Protein AF-A0A4Y2SM23-F1 (afdb_monomer)

Solvent-accessible surface area (backbone atoms only — not comparable to full-atom values): 6180 Å² total; per-residue (Å²): 129,84,57,63,94,64,66,60,68,58,55,53,53,50,40,52,48,38,36,73,77,69,72,46,74,78,87,82,58,66,71,40,37,69,61,48,51,28,48,50,51,57,48,46,41,63,73,67,66,67,50,56,69,57,54,45,40,48,50,20,48,50,44,70,75,32,62,69,55,41,53,50,44,40,75,71,65,81,42,93,76,70,55,38,81,61,50,96,86,43,50,78,75,32,55,68,30,54,53,40,59,69,76,104

Seconda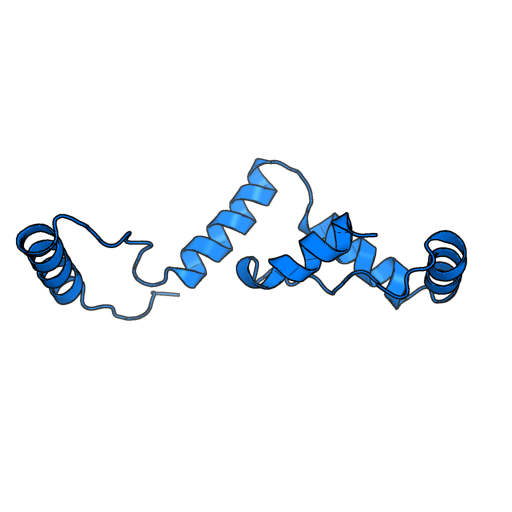ry structure (DSSP, 8-state):
-PPP---HHHHHHHHHHHHHHHS--PPP--TTHHHHHHHHHHHHHHHHT--HHHHHHHHHHHHHH-HHHHHHHHHHHS----PPPP-TT-GGGGHHHHHHHHH-

Mean predicted aligned error: 5.75 Å

pLDDT: mean 91.14, std 8.03, range [53.88, 97.75]

Radius of gyration: 20.45 Å; Cα contacts (8 Å, |Δi|>4): 81; chains: 1; bounding box: 41×28×54 Å

Foldseek 3Di:
DPAPPDDVVVQVVVQVVCCVPPVDGDDDCDSCNQQSVLVVVLVVCVVVVVCVLVVLQCQQCCVVVDVVVQVVCCVPPVDNQGADHDDSRRNVVCPVNVVSVVVD

Sequence (104 aa):
MDGPFVNWKLYELLQNDLKNQHNFQILCIGSCGLHILNNSFKLGEKATNWNINSILSSLYWLFKDAPVRREDLMKLSSSEKFPLKFCCHRWLENVPCAERAIEN

Organism: Araneus ventricosus (NCBI:txid182803)

Structure (mmCIF, N/CA/C/O backbone):
data_AF-A0A4Y2SM23-F1
#
_entry.id   AF-A0A4Y2SM23-F1
#
loop_
_atom_site.group_PDB
_atom_site.id
_atom_site.type_symbol
_atom_site.label_atom_id
_atom_site.l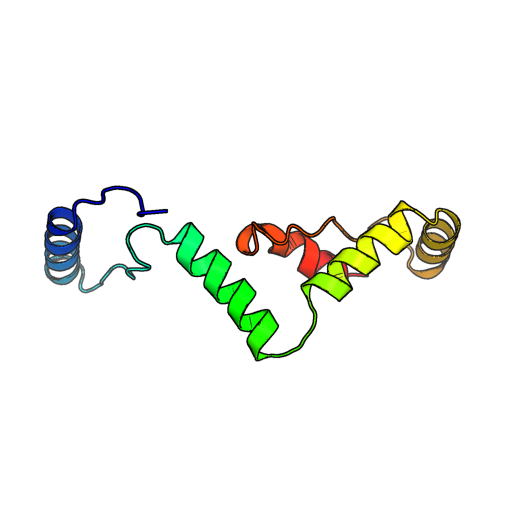abel_alt_id
_atom_site.label_comp_id
_atom_site.label_asym_id
_atom_site.label_entity_id
_atom_site.label_seq_id
_atom_site.pdbx_PDB_ins_code
_atom_site.Cartn_x
_atom_site.Cartn_y
_atom_site.Cartn_z
_atom_site.occupancy
_atom_site.B_iso_or_equiv
_atom_site.auth_seq_id
_atom_site.auth_comp_id
_atom_site.auth_asym_id
_atom_site.auth_atom_id
_atom_site.pdbx_PDB_model_num
ATOM 1 N N . MET A 1 1 ? 0.160 -13.152 13.907 1.00 53.88 1 MET A N 1
ATOM 2 C CA . MET A 1 1 ? 0.639 -12.138 14.862 1.00 53.88 1 MET A CA 1
ATOM 3 C C . MET A 1 1 ? -0.578 -11.636 15.588 1.00 53.88 1 MET A C 1
ATOM 5 O O . MET A 1 1 ? -1.437 -11.044 14.940 1.00 53.88 1 MET A O 1
ATOM 9 N N . ASP A 1 2 ? -0.673 -11.936 16.877 1.00 59.94 2 ASP A N 1
ATOM 10 C CA . ASP A 1 2 ? -1.678 -11.317 17.731 1.00 59.94 2 ASP A CA 1
ATOM 11 C C . ASP A 1 2 ? -1.411 -9.809 17.714 1.00 59.94 2 ASP A C 1
ATOM 13 O O . ASP A 1 2 ? -0.262 -9.372 17.825 1.00 59.94 2 ASP A O 1
ATOM 17 N N . GLY A 1 3 ? -2.443 -9.018 17.409 1.00 64.25 3 GLY A N 1
ATOM 18 C CA . GLY A 1 3 ? -2.324 -7.562 17.323 1.00 64.25 3 GLY A CA 1
ATOM 19 C C . GLY A 1 3 ? -1.821 -6.959 18.641 1.00 64.25 3 GLY A C 1
ATOM 20 O O . GLY A 1 3 ? -1.797 -7.648 19.663 1.00 64.25 3 GLY A O 1
ATOM 21 N N . PRO A 1 4 ? -1.435 -5.671 18.655 1.00 72.50 4 PRO A N 1
ATOM 22 C CA . PRO A 1 4 ? -1.054 -5.015 19.898 1.00 72.50 4 PRO A CA 1
ATOM 23 C C . PRO A 1 4 ? -2.169 -5.195 20.935 1.00 72.50 4 PRO A C 1
ATOM 25 O O . PRO A 1 4 ? -3.357 -5.214 20.597 1.00 72.50 4 PRO A O 1
ATOM 28 N N . PHE A 1 5 ? -1.780 -5.363 22.195 1.00 75.69 5 PHE A N 1
ATOM 29 C CA . PHE A 1 5 ? -2.718 -5.535 23.296 1.00 75.69 5 PHE A CA 1
ATOM 30 C C . PHE A 1 5 ? -3.435 -4.203 23.559 1.00 75.69 5 PHE A C 1
ATOM 32 O O . PHE A 1 5 ? -2.965 -3.358 24.319 1.00 75.69 5 PHE A O 1
ATOM 39 N N . VAL A 1 6 ? -4.543 -3.979 22.849 1.00 75.19 6 VAL A N 1
ATOM 40 C CA . VAL A 1 6 ? -5.349 -2.757 22.946 1.00 75.19 6 VAL A CA 1
ATOM 41 C C . VAL A 1 6 ? -6.383 -2.917 24.057 1.00 75.19 6 VAL A C 1
ATOM 43 O O . VAL A 1 6 ? -7.116 -3.904 24.104 1.00 75.19 6 VAL A O 1
ATOM 46 N N . ASN A 1 7 ? -6.477 -1.919 24.938 1.00 86.94 7 ASN A N 1
ATOM 47 C CA . ASN A 1 7 ? -7.524 -1.864 25.952 1.00 86.94 7 ASN A CA 1
ATOM 48 C C . ASN A 1 7 ? -8.862 -1.447 25.318 1.00 86.94 7 ASN A C 1
ATOM 50 O O . ASN A 1 7 ? -9.175 -0.260 25.201 1.00 86.94 7 ASN A O 1
ATOM 54 N N . TRP A 1 8 ? -9.668 -2.437 24.943 1.00 89.88 8 TRP A N 1
ATOM 55 C CA . TRP A 1 8 ? -11.001 -2.232 24.374 1.00 89.88 8 TRP A CA 1
ATOM 56 C C . TRP A 1 8 ? -11.952 -1.467 25.293 1.00 89.88 8 TRP A C 1
ATOM 58 O O . TRP A 1 8 ? -12.806 -0.729 24.804 1.00 89.88 8 TRP A O 1
ATOM 68 N N . LYS A 1 9 ? -11.763 -1.553 26.617 1.00 93.75 9 LYS A N 1
ATOM 69 C CA . LYS A 1 9 ? -12.622 -0.842 27.563 1.00 93.75 9 LYS A CA 1
ATOM 70 C C . LYS A 1 9 ? -12.477 0.671 27.441 1.00 93.75 9 LYS A C 1
ATOM 72 O O . LYS A 1 9 ? -13.473 1.385 27.506 1.00 93.75 9 LYS A O 1
ATOM 77 N N . LEU A 1 10 ? -11.252 1.159 27.236 1.00 92.94 10 LEU A N 1
ATOM 78 C CA . LEU A 1 10 ? -11.009 2.582 27.001 1.00 92.94 10 LEU A CA 1
ATOM 79 C C . LEU A 1 10 ? -11.688 3.049 25.708 1.00 92.94 10 LEU A C 1
ATOM 81 O O . LEU A 1 10 ? -12.328 4.096 25.707 1.00 92.94 10 LEU A O 1
ATOM 85 N N . TYR A 1 11 ? -11.584 2.262 24.632 1.00 92.00 11 TYR A N 1
ATOM 86 C CA . TYR A 1 11 ? -12.234 2.575 23.357 1.00 92.00 11 TYR A CA 1
ATOM 87 C C . TYR A 1 11 ? -13.759 2.686 23.503 1.00 92.00 11 TYR A C 1
ATOM 89 O O . TYR A 1 11 ? -14.343 3.658 23.034 1.00 92.00 11 TYR A O 1
ATOM 97 N N . GLU A 1 12 ? -14.404 1.743 24.195 1.00 94.75 12 GLU A N 1
ATOM 98 C CA . GLU A 1 12 ? -15.848 1.793 24.464 1.00 94.75 12 GLU A CA 1
ATOM 99 C C . GLU A 1 12 ? -16.257 3.038 25.256 1.00 94.75 12 GLU A C 1
ATOM 101 O O . GLU A 1 12 ? -17.229 3.707 24.906 1.00 94.75 12 GLU A O 1
ATOM 106 N N . LEU A 1 13 ? -15.521 3.347 26.329 1.00 96.88 13 LEU A N 1
ATOM 107 C CA . LEU A 1 13 ? -15.803 4.512 27.166 1.00 96.88 13 LEU A CA 1
ATOM 108 C C . LEU A 1 13 ? -15.664 5.809 26.363 1.00 96.88 13 LEU A C 1
ATOM 110 O O . LEU A 1 13 ? -16.559 6.649 26.418 1.00 96.88 13 LEU A O 1
ATOM 114 N N . LEU A 1 14 ? -14.602 5.929 25.563 1.00 94.88 14 LEU A N 1
ATOM 115 C CA . LEU A 1 14 ? -14.389 7.068 24.675 1.00 94.88 14 LEU A CA 1
ATOM 116 C C . LEU A 1 14 ? -15.504 7.189 23.626 1.00 94.88 14 LEU A C 1
ATOM 118 O O . LEU A 1 14 ? -16.027 8.276 23.416 1.00 94.88 14 LEU A O 1
ATOM 122 N N . GLN A 1 15 ? -15.906 6.087 22.988 1.00 96.12 15 GLN A N 1
ATOM 123 C CA . GLN A 1 15 ? -16.990 6.091 22.000 1.00 96.12 15 GLN A CA 1
ATOM 124 C C . GLN A 1 15 ? -18.322 6.554 22.584 1.00 96.12 15 GLN A C 1
ATOM 126 O O . GLN A 1 15 ? -19.061 7.288 21.927 1.00 96.12 15 GLN A O 1
ATOM 131 N N . ASN A 1 16 ? -18.636 6.121 23.806 1.00 97.06 16 ASN A N 1
ATOM 132 C CA . ASN A 1 16 ? -19.842 6.555 24.501 1.00 97.06 16 ASN A CA 1
ATOM 133 C C . ASN A 1 16 ? -19.785 8.051 24.821 1.00 97.06 16 ASN A C 1
ATOM 135 O O . ASN A 1 16 ? -20.766 8.754 24.597 1.00 97.06 16 ASN A O 1
ATOM 139 N N . ASP A 1 17 ? -18.639 8.541 25.293 1.00 97.62 17 ASP A N 1
ATOM 140 C CA . ASP A 1 17 ? -18.457 9.955 25.610 1.00 97.62 17 ASP A CA 1
ATOM 141 C C . ASP A 1 17 ? -18.575 10.845 24.362 1.00 97.62 17 ASP A C 1
ATOM 143 O O . ASP A 1 17 ? -19.379 11.774 24.342 1.00 97.62 17 ASP A O 1
ATOM 147 N N . LEU A 1 18 ? -17.894 10.491 23.266 1.00 97.62 18 LEU A N 1
ATOM 148 C CA . LEU A 1 18 ? -17.976 11.214 21.990 1.00 97.62 18 LEU A CA 1
ATOM 149 C C . LEU A 1 18 ? -19.397 11.240 21.422 1.00 97.62 18 LEU A C 1
ATOM 151 O O . LEU A 1 18 ? -19.858 12.276 20.936 1.00 97.62 18 LEU A O 1
ATOM 155 N N . LYS A 1 19 ? -20.123 10.123 21.520 1.00 97.19 19 LYS A N 1
ATOM 156 C CA . LYS A 1 19 ? -21.519 10.058 21.083 1.00 97.19 19 LYS A CA 1
ATOM 157 C C . LYS A 1 19 ? -22.409 10.971 21.927 1.00 97.19 19 LYS A C 1
ATOM 159 O O . LYS A 1 19 ? -23.257 11.662 21.370 1.00 97.19 19 LYS A O 1
ATOM 164 N N . ASN A 1 20 ? -22.204 10.998 23.241 1.00 97.44 20 ASN A N 1
ATOM 165 C CA . ASN A 1 20 ? -23.020 11.787 24.161 1.00 97.44 20 ASN A CA 1
ATOM 166 C C . ASN A 1 20 ? -22.721 13.292 24.079 1.00 97.44 20 ASN A C 1
ATOM 168 O O . ASN A 1 20 ? -23.646 14.095 24.139 1.00 97.44 20 ASN A O 1
ATOM 172 N N . GLN A 1 21 ? -21.449 13.676 23.943 1.00 97.69 21 GLN A N 1
ATOM 173 C CA . GLN A 1 21 ? -21.022 15.079 23.964 1.00 97.69 21 GLN A CA 1
ATOM 174 C C . GLN A 1 21 ? -21.036 15.739 22.582 1.00 97.69 21 GLN A C 1
ATOM 176 O O . GLN A 1 21 ? -21.264 16.943 22.470 1.00 97.69 21 GLN A O 1
ATOM 181 N N . HIS A 1 22 ? -20.771 14.968 21.526 1.00 96.50 22 HIS A N 1
ATOM 182 C CA . HIS A 1 22 ? -20.511 15.507 20.189 1.00 96.50 22 HIS A CA 1
ATOM 183 C C . HIS A 1 22 ? -21.317 14.828 19.074 1.00 96.50 22 HIS A C 1
ATOM 185 O O . HIS A 1 22 ? -21.199 15.230 17.918 1.00 96.50 22 HIS A O 1
ATOM 191 N N . ASN A 1 23 ? -22.140 13.822 19.395 1.00 96.44 23 ASN A N 1
ATOM 192 C CA . ASN A 1 23 ? -22.987 13.092 18.445 1.00 96.44 23 ASN A CA 1
ATOM 193 C C . ASN A 1 23 ? -22.224 12.501 17.238 1.00 96.44 23 ASN A C 1
ATOM 195 O O . ASN A 1 23 ? -22.754 12.422 16.130 1.00 96.44 23 ASN A O 1
ATOM 199 N N . PHE A 1 24 ? -20.977 12.063 17.444 1.00 96.31 24 PHE A N 1
ATOM 200 C CA . PHE A 1 24 ? -20.222 11.293 16.451 1.00 96.31 24 PHE A CA 1
ATOM 201 C C . PHE A 1 24 ? -19.535 10.080 17.082 1.00 96.31 24 PHE A C 1
ATOM 203 O O . PHE A 1 24 ? 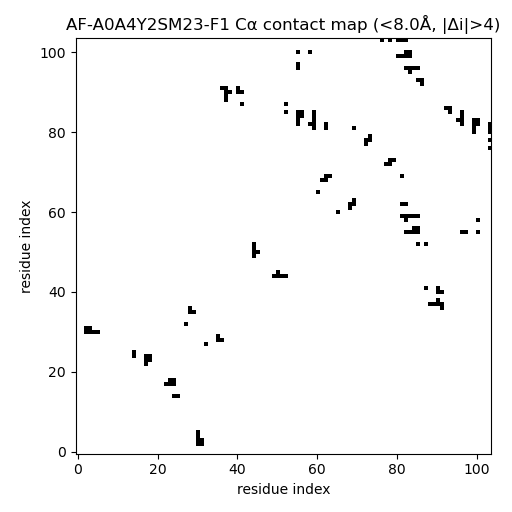-19.445 9.951 18.302 1.00 96.31 24 PHE A O 1
ATOM 210 N N . GLN A 1 25 ? -19.058 9.169 16.233 1.00 95.81 25 GLN A N 1
ATOM 211 C CA . GLN A 1 25 ? -18.330 7.969 16.634 1.00 95.81 25 GLN A CA 1
ATOM 212 C C . GLN A 1 25 ? -17.079 7.788 15.770 1.00 95.81 25 GLN A C 1
ATOM 214 O O . GLN A 1 25 ? -17.081 8.089 14.578 1.00 95.81 25 GLN A O 1
ATOM 219 N N . ILE A 1 26 ? -16.016 7.258 16.368 1.00 92.62 26 ILE A N 1
ATOM 220 C CA . ILE A 1 26 ? -14.778 6.878 15.689 1.00 92.62 26 ILE A CA 1
ATOM 221 C C . ILE A 1 26 ? -14.973 5.521 15.008 1.00 92.62 26 ILE A C 1
ATOM 223 O O . ILE A 1 26 ? -15.412 4.556 15.640 1.00 92.62 26 ILE A O 1
ATOM 227 N N . LEU A 1 27 ? -14.583 5.417 13.738 1.00 91.69 27 LEU A N 1
ATOM 228 C CA . LEU A 1 27 ? -14.540 4.147 13.016 1.00 91.69 27 LEU A CA 1
ATOM 229 C C . LEU A 1 27 ? -13.512 3.196 13.656 1.00 91.69 27 LEU A C 1
ATOM 231 O O . LEU A 1 27 ? -12.316 3.487 13.677 1.00 91.69 27 LEU A O 1
ATOM 235 N N . CYS A 1 28 ? -13.963 2.038 14.149 1.00 90.00 28 CYS A N 1
ATOM 236 C CA . CYS A 1 28 ? -13.059 0.975 14.583 1.00 90.00 28 CYS A CA 1
ATOM 237 C C . CYS A 1 28 ? -12.595 0.152 13.384 1.00 90.00 28 CYS A C 1
ATOM 239 O O . CYS A 1 28 ? -13.415 -0.455 12.699 1.00 90.00 28 CYS A O 1
ATOM 241 N N . ILE A 1 29 ? -11.283 0.053 13.184 1.00 89.69 29 ILE A N 1
ATOM 242 C CA . ILE A 1 29 ? -1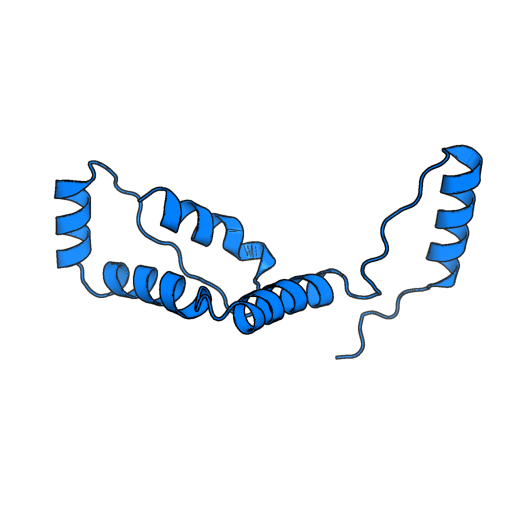0.678 -0.805 12.153 1.00 89.69 29 ILE A CA 1
ATOM 243 C C . ILE A 1 29 ? -9.929 -1.974 12.821 1.00 89.69 29 ILE A C 1
ATOM 245 O O . ILE A 1 29 ? -9.005 -2.540 12.256 1.00 89.69 29 ILE A O 1
ATOM 249 N N . GLY A 1 30 ? -10.305 -2.337 14.052 1.00 88.12 30 GLY A N 1
ATOM 250 C CA . GLY A 1 30 ? -9.663 -3.391 14.841 1.00 88.12 30 GLY A CA 1
ATOM 251 C C . GLY A 1 30 ? -8.425 -2.933 15.624 1.00 88.12 30 GLY A C 1
ATOM 252 O O . GLY A 1 30 ? -7.978 -1.792 15.518 1.00 88.12 30 GLY A O 1
ATOM 253 N N . SER A 1 31 ? -7.847 -3.845 16.416 1.00 87.25 31 SER A N 1
ATOM 254 C CA . SER A 1 31 ? -6.674 -3.567 17.267 1.00 87.25 31 SER A CA 1
ATOM 255 C C . SER A 1 31 ? -5.405 -3.268 16.469 1.00 87.25 31 SER A C 1
ATOM 257 O O . SER A 1 31 ? -4.493 -2.618 16.970 1.00 87.25 31 SER A O 1
ATOM 259 N N . CYS A 1 32 ? -5.338 -3.723 15.217 1.00 89.31 32 CYS A N 1
ATOM 260 C CA . CYS A 1 32 ? -4.230 -3.450 14.315 1.00 89.31 32 CYS A CA 1
ATOM 261 C C . CYS A 1 32 ? -4.732 -2.957 12.956 1.00 89.31 32 CYS A C 1
ATOM 263 O O . CYS A 1 32 ? -4.560 -3.626 11.934 1.00 89.31 32 CYS A O 1
ATOM 265 N N . GLY A 1 33 ? -5.361 -1.777 12.955 1.00 88.31 33 GLY A N 1
ATOM 266 C CA . GLY A 1 33 ? -5.963 -1.180 11.759 1.00 88.31 33 GLY A CA 1
ATOM 267 C C . GLY A 1 33 ? -5.028 -1.140 10.549 1.00 88.31 33 GLY A C 1
ATOM 268 O O . GLY A 1 33 ? -5.459 -1.439 9.441 1.00 88.31 33 GLY A O 1
ATOM 269 N N . LEU A 1 34 ? -3.729 -0.893 10.757 1.00 89.06 34 LEU A N 1
ATOM 270 C CA . LEU A 1 34 ? -2.736 -0.911 9.679 1.00 89.06 34 LEU A CA 1
ATOM 271 C C . LEU A 1 34 ? -2.628 -2.287 8.995 1.00 89.06 34 LEU A C 1
ATOM 273 O O . LEU A 1 34 ? -2.616 -2.363 7.768 1.00 89.06 34 LEU A O 1
ATOM 277 N N . HIS A 1 35 ? -2.571 -3.380 9.765 1.00 89.75 35 HIS A N 1
ATOM 278 C CA . HIS A 1 35 ? -2.538 -4.733 9.199 1.00 89.75 35 HIS A CA 1
ATOM 279 C C . HIS A 1 35 ? -3.860 -5.095 8.526 1.00 89.75 35 HIS A C 1
ATOM 281 O O . HIS A 1 35 ? -3.845 -5.696 7.453 1.00 89.75 35 HIS A O 1
ATOM 287 N N . ILE A 1 36 ? -4.989 -4.724 9.136 1.00 91.81 36 ILE A N 1
ATOM 288 C CA . ILE A 1 36 ? 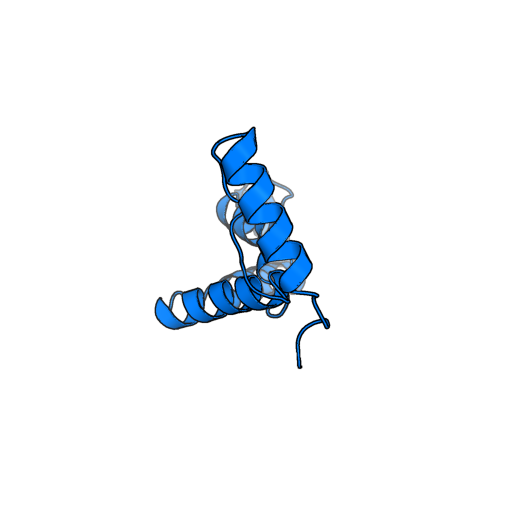-6.318 -4.990 8.580 1.00 91.81 36 ILE A CA 1
ATOM 289 C C . ILE A 1 36 ? -6.460 -4.301 7.225 1.00 91.81 36 ILE A C 1
ATOM 291 O O . ILE A 1 36 ? -6.733 -4.972 6.238 1.00 91.81 36 ILE A O 1
ATOM 295 N N . LEU A 1 37 ? -6.166 -3.004 7.142 1.00 93.19 37 LEU A N 1
ATOM 296 C CA . LEU A 1 37 ? -6.245 -2.256 5.891 1.00 93.19 37 LEU A CA 1
ATOM 297 C C . LEU A 1 37 ? -5.263 -2.776 4.834 1.00 93.19 37 LEU A C 1
ATOM 299 O O . LEU A 1 37 ? -5.677 -3.019 3.704 1.00 93.19 37 LEU A O 1
ATOM 303 N N . ASN A 1 38 ? -3.993 -3.020 5.185 1.00 92.56 38 ASN A N 1
ATOM 304 C CA . ASN A 1 38 ? -3.022 -3.588 4.239 1.00 92.56 38 ASN A CA 1
ATOM 305 C C . ASN A 1 38 ? -3.503 -4.926 3.654 1.00 92.56 38 ASN A C 1
ATOM 307 O O . ASN A 1 38 ? -3.389 -5.156 2.448 1.00 92.56 38 ASN A O 1
ATOM 311 N N . ASN A 1 39 ? -4.071 -5.798 4.490 1.00 91.75 39 ASN A N 1
ATOM 312 C CA . ASN A 1 39 ? -4.627 -7.067 4.034 1.00 91.75 39 ASN A CA 1
ATOM 313 C C . ASN A 1 39 ? -5.904 -6.881 3.212 1.00 91.75 39 ASN A C 1
ATOM 315 O O . ASN A 1 39 ? -6.080 -7.607 2.238 1.00 91.75 39 ASN A O 1
ATOM 319 N N . SER A 1 40 ? -6.760 -5.911 3.541 1.00 93.88 40 SER A N 1
ATOM 320 C CA . SER A 1 40 ? -7.953 -5.596 2.749 1.00 93.88 40 SER A CA 1
ATOM 321 C C . SER A 1 40 ? -7.596 -5.208 1.315 1.00 93.88 40 SER A C 1
ATOM 323 O O . SER A 1 40 ? -8.200 -5.733 0.386 1.00 93.88 40 SER A O 1
ATOM 325 N N . PHE A 1 41 ? -6.574 -4.371 1.106 1.00 94.12 41 PHE A N 1
ATOM 326 C CA . PHE A 1 41 ? -6.100 -4.028 -0.243 1.00 94.12 41 PHE A CA 1
ATOM 327 C C . PHE A 1 41 ? -5.521 -5.237 -0.983 1.00 94.12 41 PHE A C 1
ATOM 329 O O . PHE A 1 41 ? -5.878 -5.482 -2.135 1.00 94.12 41 PHE A O 1
ATOM 336 N N . LYS A 1 42 ? -4.683 -6.036 -0.311 1.00 92.94 42 LYS A N 1
ATOM 337 C CA . LYS A 1 42 ? -4.135 -7.278 -0.877 1.00 92.94 42 LYS A CA 1
ATOM 338 C C . LYS A 1 42 ? -5.238 -8.255 -1.298 1.00 92.94 42 LYS A C 1
ATOM 340 O O . LYS A 1 42 ? -5.157 -8.868 -2.358 1.00 92.94 42 LYS A O 1
ATOM 345 N N . LEU A 1 43 ? -6.256 -8.430 -0.457 1.00 94.69 43 LEU A N 1
ATOM 346 C CA . LEU A 1 43 ? -7.403 -9.286 -0.754 1.00 94.69 43 LEU A CA 1
ATOM 347 C C . LEU A 1 43 ? -8.263 -8.700 -1.871 1.00 94.69 43 LEU A C 1
ATOM 349 O O . LEU A 1 43 ? -8.734 -9.460 -2.707 1.00 94.69 43 LEU A O 1
ATOM 353 N N . GLY A 1 44 ? -8.425 -7.377 -1.908 1.00 95.38 44 GLY A N 1
ATOM 354 C CA . GLY A 1 44 ? -9.110 -6.672 -2.985 1.00 95.38 44 GLY A CA 1
ATOM 355 C C . GLY A 1 44 ? -8.468 -6.947 -4.341 1.00 95.38 44 GLY A C 1
ATOM 356 O O . GLY A 1 44 ? -9.164 -7.362 -5.258 1.00 95.38 44 GLY A O 1
ATOM 357 N N . GLU A 1 45 ? -7.143 -6.820 -4.451 1.00 94.56 45 GLU A N 1
ATOM 358 C CA . GLU A 1 45 ? -6.422 -7.132 -5.693 1.00 94.56 45 GLU A CA 1
ATOM 359 C C . GLU A 1 45 ? -6.608 -8.587 -6.140 1.00 94.56 45 GLU A C 1
ATOM 361 O O . GLU A 1 45 ? -6.858 -8.849 -7.318 1.00 94.56 45 GLU A O 1
ATOM 366 N N . LYS A 1 46 ? -6.564 -9.529 -5.193 1.00 94.19 46 LYS A N 1
ATOM 367 C CA . LYS A 1 46 ? -6.826 -10.941 -5.480 1.00 94.19 46 LYS A CA 1
ATOM 368 C C . LYS A 1 46 ? -8.274 -11.179 -5.915 1.00 94.19 46 LYS A C 1
ATOM 370 O O . LYS A 1 46 ? -8.517 -11.983 -6.804 1.00 94.19 46 LYS A O 1
ATOM 375 N N . ALA A 1 47 ? -9.237 -10.518 -5.278 1.00 97.75 47 ALA A N 1
ATOM 376 C CA . ALA A 1 47 ? -10.656 -10.685 -5.576 1.00 97.75 47 ALA A CA 1
ATOM 377 C C . ALA A 1 47 ? -11.026 -10.126 -6.956 1.00 97.75 47 ALA A C 1
ATOM 379 O O . ALA A 1 47 ? -11.895 -10.677 -7.627 1.00 97.75 47 ALA A O 1
ATOM 380 N N . THR A 1 48 ? -10.362 -9.054 -7.389 1.00 96.44 48 THR A N 1
ATOM 381 C CA . THR A 1 48 ? -10.607 -8.442 -8.697 1.00 96.44 48 THR A CA 1
ATOM 382 C C . THR A 1 48 ? -9.812 -9.085 -9.831 1.00 96.44 48 THR A C 1
ATOM 384 O O . THR A 1 48 ? -10.123 -8.836 -10.994 1.00 96.44 48 THR A O 1
ATOM 387 N N . ASN A 1 49 ? -8.796 -9.903 -9.525 1.00 95.81 49 ASN A N 1
ATOM 388 C CA . ASN A 1 49 ? -7.837 -10.447 -10.496 1.00 95.81 49 ASN A CA 1
ATOM 389 C C . ASN A 1 49 ? -7.158 -9.364 -11.357 1.00 95.81 49 ASN A C 1
ATOM 391 O O . ASN A 1 49 ? -6.727 -9.628 -12.479 1.00 95.81 49 ASN A O 1
ATOM 395 N N . TRP A 1 50 ? -7.048 -8.133 -10.849 1.00 93.69 50 TRP A N 1
ATOM 396 C CA . TRP A 1 50 ? -6.453 -7.022 -11.601 1.00 93.69 50 TRP A CA 1
ATOM 397 C C . TRP A 1 50 ? -4.930 -7.120 -11.734 1.00 93.69 50 TRP A C 1
ATOM 399 O O . TRP A 1 50 ? -4.344 -6.360 -12.499 1.00 93.69 50 TRP A O 1
ATOM 409 N N . ASN A 1 51 ? -4.277 -8.042 -11.016 1.00 94.38 51 ASN A N 1
ATOM 410 C CA . ASN A 1 51 ? -2.826 -8.255 -11.062 1.00 94.38 51 ASN A CA 1
ATOM 411 C C . ASN A 1 51 ? -2.013 -6.969 -10.816 1.00 94.38 51 ASN A C 1
ATOM 413 O O . ASN A 1 51 ? -0.930 -6.790 -11.382 1.00 94.38 51 ASN A O 1
ATOM 417 N N . ILE A 1 52 ? -2.522 -6.063 -9.971 1.00 94.44 52 ILE A N 1
ATOM 418 C CA . ILE A 1 52 ? -1.938 -4.730 -9.740 1.00 94.44 52 ILE A CA 1
ATOM 419 C C . ILE A 1 52 ? -0.483 -4.858 -9.287 1.00 94.44 52 ILE A C 1
ATOM 421 O O . ILE A 1 52 ? 0.389 -4.142 -9.776 1.00 94.44 52 ILE A O 1
ATOM 425 N N . ASN A 1 53 ? -0.204 -5.809 -8.389 1.00 94.50 53 ASN A N 1
ATOM 426 C CA . ASN A 1 53 ? 1.150 -6.061 -7.903 1.00 94.50 53 ASN A CA 1
ATOM 427 C C . ASN A 1 53 ? 2.102 -6.410 -9.059 1.00 94.50 53 ASN A C 1
ATOM 429 O O . ASN A 1 53 ? 3.206 -5.868 -9.135 1.00 94.50 53 ASN A O 1
ATOM 433 N N . SER A 1 54 ? 1.665 -7.280 -9.975 1.00 95.81 54 SER A N 1
ATOM 434 C CA . SER A 1 54 ? 2.464 -7.662 -11.140 1.00 95.81 54 SER A CA 1
ATOM 435 C C . SER A 1 54 ? 2.706 -6.466 -12.051 1.00 95.81 54 SER A C 1
ATOM 437 O O . SER A 1 54 ? 3.849 -6.203 -12.401 1.00 95.81 54 SER A O 1
ATOM 439 N N . ILE A 1 55 ? 1.657 -5.717 -12.398 1.00 95.50 55 ILE A N 1
ATOM 440 C CA . ILE A 1 55 ? 1.747 -4.583 -13.326 1.00 95.50 55 ILE A CA 1
ATOM 441 C C . ILE A 1 55 ? 2.711 -3.520 -12.789 1.00 95.50 55 ILE A C 1
ATOM 443 O O . ILE A 1 55 ? 3.668 -3.155 -13.471 1.00 95.50 55 ILE A O 1
ATOM 447 N N . LEU A 1 56 ? 2.511 -3.063 -11.549 1.00 96.06 56 LEU A N 1
ATOM 448 C CA . LEU A 1 56 ? 3.336 -2.009 -10.951 1.00 96.06 56 LEU A CA 1
ATOM 449 C C . LEU A 1 56 ? 4.788 -2.460 -10.740 1.00 96.06 56 LEU A C 1
ATOM 451 O O . LEU A 1 56 ? 5.723 -1.697 -10.992 1.00 96.06 56 LEU A O 1
ATOM 455 N N . SER A 1 57 ? 4.996 -3.715 -10.329 1.00 96.38 57 SER A N 1
ATOM 456 C CA . SER A 1 57 ? 6.344 -4.271 -10.172 1.00 96.38 57 SER A CA 1
ATOM 457 C C . SER A 1 57 ? 7.064 -4.393 -11.516 1.00 96.38 57 SER A C 1
ATOM 459 O O . SER A 1 57 ? 8.224 -3.998 -11.626 1.00 96.38 57 SER A O 1
ATOM 461 N N . SER A 1 58 ? 6.385 -4.905 -12.544 1.00 96.50 58 SER A N 1
AT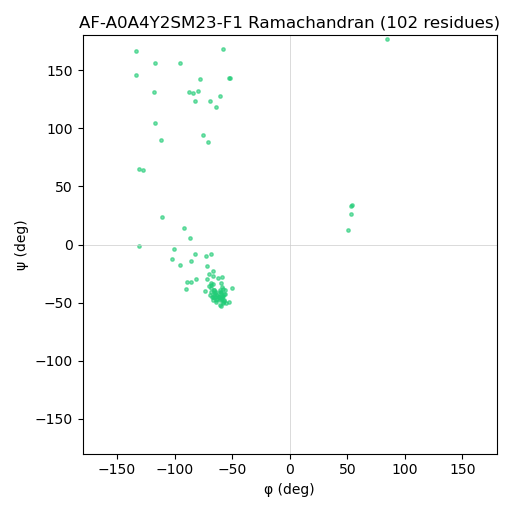OM 462 C CA . SER A 1 58 ? 6.944 -5.056 -13.889 1.00 96.50 58 SER A CA 1
ATOM 463 C C . SER A 1 58 ? 7.281 -3.711 -14.522 1.00 96.50 58 SER A C 1
ATOM 465 O O . SER A 1 58 ? 8.350 -3.588 -15.112 1.00 96.50 58 SER A O 1
ATOM 467 N N . LEU A 1 59 ? 6.429 -2.693 -14.359 1.00 94.94 59 LEU A N 1
ATOM 468 C CA . LEU A 1 59 ? 6.712 -1.334 -14.827 1.00 94.94 59 LEU A CA 1
ATOM 469 C C . LEU A 1 59 ? 8.011 -0.796 -14.221 1.00 94.94 59 LEU A C 1
ATOM 471 O O . LEU A 1 59 ? 8.880 -0.326 -14.948 1.00 94.94 59 LEU A O 1
ATOM 475 N N . TYR A 1 60 ? 8.181 -0.910 -12.902 1.00 96.00 60 TYR A N 1
ATOM 476 C CA . TYR A 1 60 ? 9.412 -0.475 -12.243 1.00 96.00 60 TYR A CA 1
ATOM 477 C C . TYR A 1 60 ? 10.651 -1.187 -12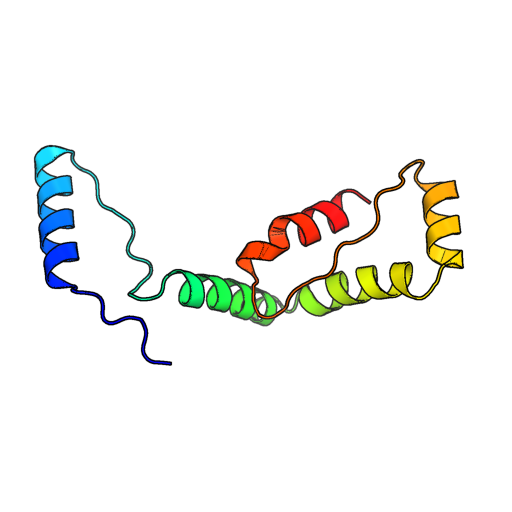.793 1.00 96.00 60 TYR A C 1
ATOM 479 O O . TYR A 1 60 ? 11.621 -0.524 -13.160 1.00 96.00 60 TYR A O 1
ATOM 487 N N . TRP A 1 61 ? 10.627 -2.519 -12.873 1.00 96.69 61 TRP A N 1
ATOM 488 C CA . TRP A 1 61 ? 11.785 -3.288 -13.332 1.00 96.69 61 TRP A CA 1
ATOM 489 C C . TRP A 1 61 ? 12.093 -3.072 -14.814 1.00 96.69 61 TRP A C 1
ATOM 491 O O . TRP A 1 61 ? 13.264 -2.978 -15.168 1.00 96.69 61 TRP A O 1
ATOM 501 N N . LEU A 1 62 ? 11.073 -2.885 -15.659 1.00 95.50 62 LEU A N 1
ATOM 502 C CA . LEU A 1 62 ? 11.254 -2.565 -17.075 1.00 95.50 62 LEU A CA 1
ATOM 503 C C . LEU A 1 62 ? 12.129 -1.323 -17.256 1.00 95.50 62 LEU A C 1
ATOM 505 O O . LEU A 1 62 ? 13.091 -1.357 -18.015 1.00 95.50 62 LEU A O 1
ATOM 509 N N . PHE A 1 63 ? 11.819 -0.236 -16.553 1.00 93.56 63 PHE A N 1
ATOM 510 C CA . PHE A 1 63 ? 12.595 0.997 -16.678 1.00 93.56 63 PHE A CA 1
ATOM 511 C C . PHE A 1 63 ? 13.869 0.973 -15.844 1.00 93.56 63 PHE A C 1
ATOM 513 O O . PHE A 1 63 ? 14.852 1.592 -16.227 1.00 93.56 63 PHE A O 1
ATOM 520 N N . LYS A 1 64 ? 13.901 0.260 -14.720 1.00 94.69 64 LYS A N 1
ATOM 521 C CA . LYS A 1 64 ? 15.117 0.163 -13.915 1.00 94.69 64 LYS A CA 1
ATOM 522 C C . LYS A 1 64 ? 16.227 -0.618 -14.616 1.00 94.69 64 LYS A C 1
ATOM 524 O O . LYS A 1 64 ? 17.367 -0.161 -14.596 1.00 94.69 64 LYS A O 1
ATOM 529 N N . ASP A 1 65 ? 15.894 -1.759 -15.213 1.00 96.31 65 ASP A N 1
ATOM 530 C CA . ASP A 1 65 ? 16.887 -2.697 -15.742 1.00 96.31 65 ASP A CA 1
ATOM 531 C C . ASP A 1 65 ? 17.154 -2.492 -17.242 1.00 96.31 65 ASP A C 1
ATOM 533 O O . ASP A 1 65 ? 18.192 -2.924 -17.740 1.00 96.31 65 ASP A O 1
ATOM 537 N N . ALA A 1 66 ? 16.268 -1.799 -17.970 1.00 95.25 66 ALA A N 1
ATOM 538 C CA . ALA A 1 66 ? 16.464 -1.480 -19.383 1.00 95.25 66 ALA A CA 1
ATOM 539 C C . ALA A 1 66 ? 16.687 0.034 -19.596 1.00 95.25 66 ALA A C 1
ATOM 541 O O . ALA A 1 66 ? 15.727 0.772 -19.843 1.00 95.25 66 ALA A O 1
ATOM 542 N N . PRO A 1 67 ? 17.944 0.527 -19.568 1.00 93.00 67 PRO A N 1
ATOM 543 C CA . PRO A 1 67 ? 18.242 1.951 -19.748 1.00 93.00 67 PRO A CA 1
ATOM 544 C C . PRO A 1 67 ? 17.766 2.489 -21.104 1.00 93.00 67 PRO A C 1
ATOM 546 O O . PRO A 1 67 ? 17.274 3.611 -21.165 1.00 93.00 67 PRO A O 1
ATOM 549 N N . VAL A 1 68 ? 17.799 1.662 -22.157 1.00 94.69 68 VAL A N 1
ATOM 550 C CA . VAL A 1 68 ? 17.251 2.013 -23.481 1.00 94.69 68 VAL A CA 1
ATOM 551 C C . VAL A 1 68 ? 15.765 2.378 -23.399 1.00 94.69 68 VAL A C 1
ATOM 553 O O . VAL A 1 68 ? 15.331 3.344 -24.009 1.00 94.69 68 VAL A O 1
ATOM 556 N N . ARG A 1 69 ? 14.982 1.675 -22.567 1.00 92.88 69 ARG A N 1
ATOM 557 C CA . ARG A 1 69 ? 13.547 1.953 -22.407 1.00 92.88 69 ARG A CA 1
ATOM 558 C C . ARG A 1 69 ? 13.303 3.253 -21.653 1.00 92.88 69 ARG A C 1
ATOM 560 O O . ARG A 1 69 ? 12.296 3.911 -21.894 1.00 92.88 69 ARG A O 1
ATOM 567 N N . ARG A 1 70 ? 14.212 3.638 -20.749 1.00 92.50 70 ARG A N 1
ATOM 568 C CA . ARG A 1 70 ? 14.159 4.960 -20.106 1.00 92.50 70 ARG A CA 1
ATOM 569 C C . ARG A 1 70 ? 14.419 6.064 -21.114 1.00 92.50 70 ARG A C 1
ATOM 571 O O . ARG A 1 70 ? 13.694 7.050 -21.105 1.00 92.50 70 ARG A O 1
ATOM 578 N N . GLU A 1 71 ? 15.428 5.886 -21.961 1.00 92.69 71 GLU A N 1
ATOM 579 C CA . GLU A 1 71 ? 15.754 6.844 -23.014 1.00 92.69 71 GLU A CA 1
ATOM 580 C C . GLU A 1 71 ? 14.586 7.005 -23.996 1.00 92.69 71 GLU A C 1
ATOM 582 O O . GLU A 1 71 ? 14.200 8.132 -24.300 1.00 92.69 71 GLU A O 1
ATOM 587 N N . ASP A 1 72 ? 13.972 5.896 -24.421 1.00 92.38 72 ASP A N 1
ATOM 588 C CA . ASP A 1 72 ? 12.772 5.909 -25.263 1.00 92.38 72 ASP A CA 1
ATOM 589 C C . ASP A 1 72 ? 11.630 6.693 -24.601 1.00 92.38 72 ASP A C 1
ATOM 591 O O . ASP A 1 72 ? 11.031 7.563 -25.232 1.00 92.38 72 ASP A O 1
ATOM 595 N N . LEU A 1 73 ? 11.350 6.429 -23.318 1.00 89.00 73 LEU A N 1
ATOM 596 C CA . LEU A 1 73 ? 10.304 7.138 -22.580 1.00 89.00 73 LEU A CA 1
ATOM 597 C C . LEU A 1 73 ? 10.593 8.639 -22.505 1.00 89.00 73 LEU A C 1
ATOM 599 O O . LEU A 1 73 ? 9.713 9.428 -22.824 1.00 89.00 73 LEU A O 1
ATOM 603 N N . MET A 1 74 ? 11.816 9.041 -22.151 1.00 90.12 74 MET A N 1
ATOM 604 C CA . MET A 1 74 ? 12.192 10.458 -22.059 1.00 90.12 74 MET A CA 1
ATOM 605 C C . MET A 1 74 ? 12.041 11.186 -23.400 1.00 90.12 74 MET A C 1
ATOM 607 O O . MET A 1 74 ? 11.579 12.325 -23.431 1.00 90.12 74 MET A O 1
ATOM 611 N N . LYS A 1 75 ? 12.396 10.526 -24.511 1.00 90.50 75 LYS A N 1
ATOM 612 C CA . LYS A 1 75 ? 12.227 11.079 -25.865 1.00 90.50 75 LYS A CA 1
ATOM 613 C C . LYS A 1 75 ? 10.757 11.249 -26.248 1.00 90.50 75 LYS A C 1
ATOM 615 O O . LYS A 1 75 ? 10.435 12.179 -26.981 1.00 90.50 75 LYS A O 1
ATOM 620 N N . LEU A 1 76 ? 9.886 10.351 -25.786 1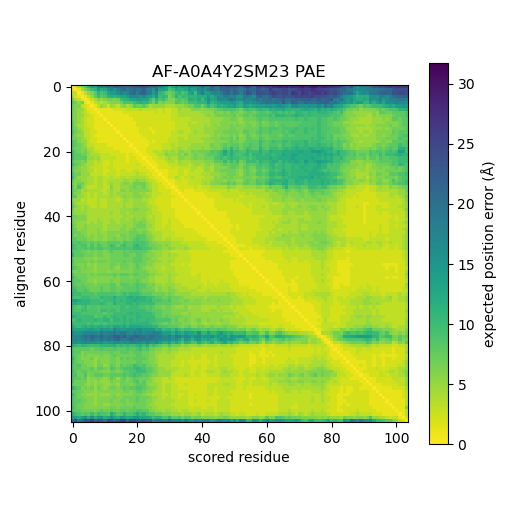.00 88.25 76 LEU A N 1
ATOM 621 C CA . LEU A 1 76 ? 8.473 10.314 -26.170 1.00 88.25 76 LEU A CA 1
ATOM 622 C C . LEU A 1 76 ? 7.565 11.150 -25.256 1.00 88.25 76 LEU A C 1
ATOM 624 O O . LEU A 1 76 ? 6.629 11.770 -25.753 1.00 88.25 76 LEU A O 1
ATOM 628 N N . SER A 1 77 ? 7.805 11.170 -23.942 1.00 80.62 77 SER A N 1
ATOM 629 C CA . SER A 1 77 ? 6.863 11.729 -22.959 1.00 80.62 77 SER A CA 1
ATOM 630 C C . SER A 1 77 ? 7.213 13.135 -22.464 1.00 80.62 77 SER A C 1
ATOM 632 O O . SER A 1 77 ? 6.448 13.712 -21.696 1.00 80.62 77 SER A O 1
ATOM 634 N N . SER A 1 78 ? 8.351 13.715 -22.873 1.00 77.56 78 SER A N 1
ATOM 635 C CA . SER A 1 78 ? 8.898 14.972 -22.311 1.00 77.56 78 SER A CA 1
ATOM 636 C C . SER A 1 78 ? 9.000 14.986 -20.770 1.00 77.56 78 SER A C 1
ATOM 638 O O . SER A 1 78 ? 9.191 16.042 -20.169 1.00 77.56 78 SER A O 1
ATOM 640 N N . SER A 1 79 ? 8.851 13.829 -20.118 1.00 77.25 79 SER A N 1
ATOM 641 C CA . SER A 1 79 ? 8.759 13.668 -18.671 1.00 77.25 79 SER A CA 1
ATOM 642 C C . SER A 1 79 ? 9.932 12.830 -18.181 1.00 77.25 79 SER A C 1
ATOM 644 O O . SER A 1 79 ? 10.214 11.751 -18.696 1.00 77.25 79 SER A O 1
ATOM 646 N N . GLU A 1 80 ? 10.601 13.311 -17.136 1.00 83.62 80 GLU A N 1
ATOM 647 C CA . GLU A 1 80 ? 11.677 12.581 -16.453 1.00 83.62 80 GLU A CA 1
ATOM 648 C C . GLU A 1 80 ? 11.155 11.740 -15.275 1.00 83.62 80 GLU A C 1
ATOM 650 O O . GLU A 1 80 ? 11.915 11.278 -14.416 1.00 83.62 80 GLU A O 1
ATOM 655 N N . LYS A 1 81 ? 9.835 11.542 -15.198 1.00 90.19 81 LYS A N 1
ATOM 656 C CA . LYS A 1 81 ? 9.212 10.703 -14.179 1.00 90.19 81 LYS A CA 1
ATOM 657 C C . LYS A 1 81 ? 9.243 9.243 -14.626 1.00 90.19 81 LYS A C 1
ATOM 659 O O . LYS A 1 81 ? 8.818 8.899 -15.718 1.00 90.19 81 LYS A O 1
ATOM 664 N N . PHE A 1 82 ? 9.713 8.367 -13.742 1.00 92.56 82 PHE A N 1
ATOM 665 C CA . PHE A 1 82 ? 9.737 6.918 -13.967 1.00 92.56 82 PHE A CA 1
ATOM 666 C C . PHE A 1 82 ? 8.856 6.195 -12.946 1.00 92.56 82 PHE A C 1
ATOM 668 O O . PHE A 1 82 ? 8.651 6.736 -11.851 1.00 92.56 82 PHE A O 1
ATOM 675 N N . PRO A 1 83 ? 8.356 4.982 -13.249 1.00 94.25 83 PRO A N 1
ATOM 676 C CA . PRO A 1 83 ? 7.631 4.166 -12.279 1.00 94.25 83 PRO A CA 1
ATOM 677 C C . PRO A 1 83 ? 8.399 3.979 -10.965 1.00 94.25 83 PRO A C 1
ATOM 679 O O . PRO A 1 83 ? 9.626 3.860 -10.950 1.00 94.25 83 PRO A O 1
ATOM 682 N N . LEU A 1 84 ? 7.670 3.963 -9.847 1.00 95.94 84 LEU A N 1
ATOM 683 C CA . LEU A 1 84 ? 8.229 3.759 -8.508 1.00 95.94 84 LEU A CA 1
ATOM 684 C C . LEU A 1 84 ? 8.134 2.289 -8.095 1.00 95.94 84 LEU A C 1
ATOM 686 O O . LEU A 1 84 ? 7.273 1.553 -8.571 1.00 95.94 84 LEU A O 1
ATOM 690 N N . LYS A 1 85 ? 9.005 1.865 -7.175 1.00 96.00 85 LYS A N 1
ATOM 691 C CA . LYS A 1 85 ? 9.024 0.486 -6.678 1.00 96.00 85 LYS A CA 1
ATOM 692 C C . LYS A 1 85 ? 7.780 0.191 -5.835 1.00 96.00 85 LYS A C 1
ATOM 694 O O . LYS A 1 85 ? 7.565 0.840 -4.816 1.00 96.00 85 LYS A O 1
ATOM 699 N N . PHE A 1 86 ? 7.030 -0.839 -6.215 1.00 95.69 86 PHE A N 1
ATOM 700 C CA . PHE A 1 86 ? 5.903 -1.360 -5.442 1.00 95.69 86 PHE A CA 1
ATOM 701 C C . PHE A 1 86 ? 6.365 -2.227 -4.251 1.00 95.69 86 PHE A C 1
ATOM 703 O O . PHE A 1 86 ? 7.319 -3.001 -4.368 1.00 95.69 86 PHE A O 1
ATOM 710 N N . CYS A 1 87 ? 5.679 -2.135 -3.105 1.00 94.12 87 CYS A N 1
ATOM 711 C CA . CYS A 1 87 ? 5.915 -2.966 -1.919 1.00 94.12 87 CYS A CA 1
ATOM 712 C C . CYS A 1 87 ? 4.695 -3.841 -1.584 1.00 94.12 87 CYS A C 1
ATOM 714 O O . CYS A 1 87 ? 3.723 -3.378 -0.987 1.00 94.12 87 CYS A O 1
ATOM 716 N N . CYS A 1 88 ? 4.762 -5.142 -1.876 1.00 90.69 88 CYS A N 1
ATOM 717 C CA . CYS A 1 88 ? 3.633 -6.074 -1.715 1.00 90.69 88 CYS A CA 1
ATOM 718 C C . CYS A 1 88 ? 3.206 -6.369 -0.262 1.00 90.69 88 CYS A C 1
ATOM 720 O O . CYS A 1 88 ? 2.172 -7.005 -0.045 1.00 90.69 88 CYS A O 1
ATOM 722 N N . HIS A 1 89 ? 3.974 -5.904 0.727 1.00 88.56 89 HIS A N 1
ATOM 723 C CA . HIS A 1 89 ? 3.654 -6.030 2.153 1.00 88.56 89 HIS A CA 1
ATOM 724 C C . HIS A 1 89 ? 3.113 -4.726 2.764 1.00 88.56 89 HIS A C 1
ATOM 726 O O . HIS A 1 89 ? 2.584 -4.759 3.872 1.00 88.56 89 HIS A O 1
ATOM 732 N N . ARG A 1 90 ? 3.230 -3.588 2.063 1.00 91.44 90 ARG A N 1
ATOM 733 C CA . ARG A 1 90 ? 2.823 -2.257 2.546 1.00 91.44 90 ARG A CA 1
ATOM 734 C C . ARG A 1 90 ? 1.900 -1.572 1.543 1.00 91.44 90 ARG A C 1
ATOM 736 O O . ARG A 1 90 ? 2.243 -0.556 0.950 1.00 91.44 90 ARG A O 1
ATOM 743 N N . TRP A 1 91 ? 0.728 -2.162 1.339 1.00 93.38 91 TRP A N 1
ATOM 744 C CA . TRP A 1 91 ? -0.245 -1.711 0.344 1.00 93.38 91 TRP A CA 1
ATOM 745 C C . TRP A 1 91 ? -0.661 -0.249 0.509 1.00 93.38 91 TRP A C 1
ATOM 747 O O . TRP A 1 91 ? -0.761 0.457 -0.489 1.00 93.38 91 TRP A O 1
ATOM 757 N N . LEU A 1 92 ? -0.824 0.221 1.748 1.00 92.69 92 LEU A N 1
ATOM 758 C CA . LEU A 1 92 ? -1.196 1.609 2.033 1.00 92.69 92 LEU A CA 1
ATOM 759 C C . LEU A 1 92 ? -0.118 2.635 1.652 1.00 92.69 92 LEU A C 1
ATOM 761 O O . LEU A 1 92 ? -0.447 3.774 1.341 1.00 92.69 92 LEU A O 1
ATOM 765 N N . GLU A 1 93 ? 1.158 2.244 1.644 1.00 93.75 93 GLU A N 1
ATOM 766 C CA . GLU A 1 93 ? 2.272 3.132 1.279 1.00 93.75 93 GLU A CA 1
ATOM 767 C C . GLU A 1 93 ? 2.467 3.228 -0.246 1.00 93.75 93 GLU A C 1
ATOM 769 O O . GLU A 1 93 ? 3.247 4.052 -0.717 1.00 93.75 93 GLU A O 1
ATOM 774 N N . ASN A 1 94 ? 1.760 2.414 -1.041 1.00 94.88 94 ASN A N 1
ATOM 775 C CA . ASN A 1 94 ? 1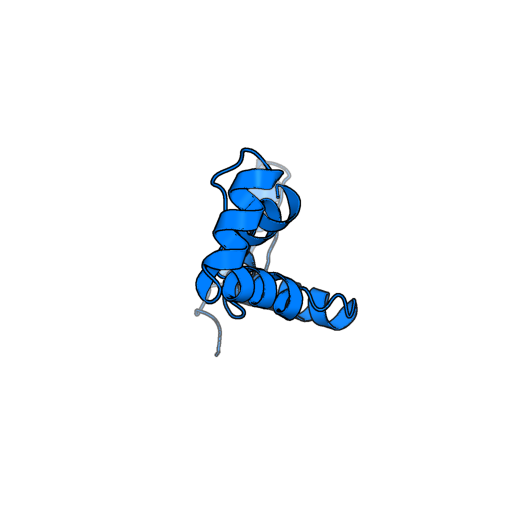.954 2.339 -2.493 1.00 94.88 94 ASN A CA 1
ATOM 776 C C . ASN A 1 94 ? 1.144 3.372 -3.296 1.00 94.88 94 ASN A C 1
ATOM 778 O O . ASN A 1 94 ? 1.182 3.317 -4.525 1.00 94.88 94 ASN A O 1
ATOM 782 N N . VAL A 1 95 ? 0.440 4.315 -2.657 1.00 94.31 95 VAL A N 1
ATOM 783 C CA . VAL A 1 95 ? -0.326 5.360 -3.371 1.00 94.31 95 VAL A CA 1
ATOM 784 C C . VAL A 1 95 ? 0.545 6.118 -4.389 1.00 94.31 95 VAL A C 1
ATOM 786 O O . VAL A 1 95 ? 0.180 6.109 -5.564 1.00 94.31 95 VAL A O 1
ATOM 789 N N . PRO A 1 96 ? 1.751 6.621 -4.042 1.00 95.25 96 PRO A N 1
ATOM 790 C CA . PRO A 1 96 ? 2.604 7.298 -5.022 1.00 95.25 96 PRO A CA 1
ATOM 791 C C . PRO A 1 96 ? 3.046 6.392 -6.181 1.00 95.25 96 PRO A C 1
ATOM 793 O O . PRO A 1 96 ? 3.303 6.868 -7.283 1.00 95.25 96 PRO A O 1
ATOM 796 N N . CYS A 1 97 ? 3.163 5.078 -5.949 1.00 95.00 97 CYS A N 1
ATOM 797 C CA . CYS A 1 97 ? 3.496 4.109 -6.996 1.00 95.00 97 CYS A CA 1
ATOM 798 C C . CYS A 1 97 ? 2.343 3.957 -7.996 1.00 95.00 97 CYS A C 1
ATOM 800 O O . CYS A 1 97 ? 2.587 3.969 -9.203 1.00 95.00 97 CYS A O 1
ATOM 802 N N . ALA A 1 98 ? 1.104 3.873 -7.502 1.00 93.88 98 ALA A N 1
ATOM 803 C CA . ALA A 1 98 ? -0.088 3.807 -8.340 1.00 93.88 98 ALA A CA 1
ATOM 804 C C . ALA A 1 98 ? -0.315 5.114 -9.115 1.00 93.88 98 ALA A C 1
ATOM 806 O O . ALA A 1 98 ? -0.491 5.071 -10.328 1.00 93.88 98 ALA A O 1
ATOM 807 N N . GLU A 1 99 ? -0.231 6.269 -8.449 1.00 95.00 99 GLU A N 1
ATOM 808 C CA . GLU A 1 99 ? -0.362 7.584 -9.093 1.00 95.00 99 GLU A CA 1
ATOM 809 C C . GLU A 1 99 ? 0.691 7.770 -10.188 1.00 95.00 99 GLU A C 1
ATOM 811 O O . GLU A 1 99 ? 0.359 8.110 -11.321 1.00 95.00 99 GLU A O 1
ATOM 816 N N . ARG A 1 100 ? 1.956 7.428 -9.905 1.00 93.94 100 ARG A N 1
ATOM 817 C CA . ARG A 1 100 ? 3.027 7.488 -10.906 1.00 93.94 100 ARG A CA 1
ATOM 818 C C . ARG A 1 100 ? 2.747 6.617 -12.128 1.00 93.94 100 ARG A C 1
ATOM 820 O O . ARG A 1 100 ? 3.152 6.984 -13.223 1.00 93.94 100 ARG A O 1
ATOM 827 N N . ALA A 1 101 ? 2.127 5.454 -11.955 1.00 92.38 101 ALA A N 1
ATOM 828 C CA . ALA A 1 101 ? 1.800 4.580 -13.077 1.00 92.38 101 ALA A CA 1
ATOM 829 C C . ALA A 1 101 ? 0.684 5.152 -13.967 1.00 92.38 101 ALA A C 1
ATOM 831 O O . ALA A 1 101 ? 0.636 4.806 -15.140 1.00 92.38 101 ALA A O 1
ATOM 832 N N . ILE A 1 102 ? -0.178 6.014 -13.419 1.00 90.75 102 ILE A N 1
ATOM 833 C CA . ILE A 1 102 ? -1.266 6.686 -14.143 1.00 90.75 102 ILE A CA 1
ATOM 834 C C . ILE A 1 102 ? -0.770 7.972 -14.828 1.00 90.75 102 ILE A C 1
ATOM 836 O O . ILE A 1 102 ? -1.276 8.330 -15.884 1.00 90.75 102 ILE A O 1
ATOM 840 N N . GLU A 1 103 ? 0.207 8.668 -14.237 1.00 84.31 103 GLU A N 1
ATOM 841 C CA . GLU A 1 103 ? 0.780 9.914 -14.776 1.00 84.31 103 GLU A CA 1
ATOM 842 C C . GLU A 1 103 ? 1.678 9.737 -16.017 1.00 84.31 103 GLU A C 1
ATOM 844 O O . GLU A 1 103 ? 1.977 10.739 -16.668 1.00 84.31 103 GLU A O 1
ATOM 849 N N . ASN A 1 104 ? 2.174 8.521 -16.286 1.00 60.03 104 ASN A N 1
ATOM 850 C CA . ASN A 1 104 ? 3.147 8.252 -17.357 1.00 60.03 104 ASN A CA 1
ATOM 851 C C . ASN A 1 104 ? 2.503 8.009 -18.721 1.00 60.03 104 ASN A C 1
ATOM 853 O O . ASN A 1 104 ? 1.501 7.264 -18.775 1.00 60.03 104 ASN A O 1
#